Protein AF-A0A1M3GWF7-F1 (afdb_monomer)

Foldseek 3Di:
DDDDDPPPPPPPDVVVVVVVCVVVVVDDDDPDPVVVLVVVLVVLLVVCVVCVPDAAADEDQDPVSLQVSQVSLVVSCVVVVQWAPDWAWAAEPAGTDIGTFNFKFFQCDDDVVQRDDHGWIWTFHDAPRVQRWTFTQTPVRDTGIAHPVGRTDHGCRRHYDPPDPPPPDD

pLDDT: mean 79.22, std 18.35, range [28.78, 96.5]

Sequence (170 aa):
MAKGRLSRPFSRNVRSAVHLLQENKAIQWEPTKEDSLSQILRDWAKESLNNPQGTRLILAQRNIDVDALNQGARDVLRQQGRLGDLEVTCMTQSGKMSFAEGDRIQFTKTDKNQGIINGHFGIIQKIDAPMKKLHILLDNKEVKEVDPPIPIMDSAMGMLQQSIRGKAQR

Structure (mmCIF, N/CA/C/O backbone):
data_AF-A0A1M3GWF7-F1
#
_entry.id   AF-A0A1M3GWF7-F1
#
loop_
_atom_site.group_PDB
_atom_site.id
_atom_site.type_symbol
_atom_site.label_atom_id
_atom_site.label_alt_id
_atom_site.label_comp_id
_atom_site.label_asym_id
_atom_site.label_entity_id
_atom_site.label_seq_id
_atom_site.pdbx_PDB_ins_code
_atom_site.Cartn_x
_atom_site.Cartn_y
_atom_site.Cartn_z
_atom_site.occupancy
_atom_site.B_iso_or_equiv
_atom_site.auth_seq_id
_atom_site.auth_comp_id
_atom_site.auth_asym_id
_atom_site.auth_atom_id
_atom_site.pdbx_PDB_model_num
ATOM 1 N N . MET A 1 1 ? 3.522 -50.443 -15.299 1.00 36.69 1 MET A N 1
ATOM 2 C CA . MET A 1 1 ? 4.185 -49.300 -15.964 1.00 36.69 1 MET A CA 1
ATOM 3 C C . MET A 1 1 ? 4.041 -48.069 -15.078 1.00 36.69 1 MET A C 1
ATOM 5 O O . MET A 1 1 ? 2.924 -47.603 -14.896 1.00 36.69 1 MET A O 1
ATOM 9 N N . ALA A 1 2 ? 5.123 -47.590 -14.463 1.00 33.94 2 ALA A N 1
ATOM 10 C CA . ALA A 1 2 ? 5.098 -46.415 -13.590 1.00 33.94 2 ALA A CA 1
ATOM 11 C C . ALA A 1 2 ? 5.468 -45.162 -14.400 1.00 33.94 2 ALA A C 1
ATOM 13 O O . ALA A 1 2 ? 6.578 -45.062 -14.916 1.00 33.94 2 ALA A O 1
ATOM 14 N N . LYS A 1 3 ? 4.534 -44.212 -14.535 1.00 40.94 3 LYS A N 1
ATOM 15 C CA . LYS A 1 3 ? 4.819 -42.883 -15.091 1.00 40.94 3 LYS A CA 1
ATOM 16 C C . LYS A 1 3 ? 5.589 -42.081 -14.042 1.00 40.94 3 LYS A C 1
ATOM 18 O O . LYS A 1 3 ? 5.013 -41.637 -13.052 1.00 40.94 3 LYS A O 1
ATOM 23 N N . GLY A 1 4 ? 6.893 -41.922 -14.256 1.00 34.34 4 GLY A N 1
ATOM 24 C CA . GLY A 1 4 ? 7.742 -41.051 -13.452 1.00 34.34 4 GLY A CA 1
ATOM 25 C C . GLY A 1 4 ? 7.270 -39.601 -13.547 1.00 34.34 4 GLY A C 1
ATOM 26 O O . GLY A 1 4 ? 7.250 -39.010 -14.626 1.00 34.34 4 GLY A O 1
ATOM 27 N N . ARG A 1 5 ? 6.887 -39.023 -12.406 1.00 45.06 5 ARG A N 1
ATOM 28 C CA . ARG A 1 5 ? 6.765 -37.573 -12.230 1.00 45.06 5 ARG A CA 1
ATOM 29 C C . ARG A 1 5 ? 8.166 -36.991 -12.425 1.00 45.06 5 ARG A C 1
ATOM 31 O O . ARG A 1 5 ? 9.052 -37.261 -11.621 1.00 45.06 5 ARG A O 1
ATOM 38 N N . LEU A 1 6 ? 8.373 -36.212 -13.484 1.00 40.25 6 LEU A N 1
ATOM 39 C CA . LEU A 1 6 ? 9.584 -35.411 -13.668 1.00 40.25 6 LEU A CA 1
ATOM 40 C C . LEU A 1 6 ? 9.611 -34.308 -12.600 1.00 40.25 6 LEU A C 1
ATOM 42 O O . LEU A 1 6 ? 9.231 -33.168 -12.856 1.00 40.25 6 LEU A O 1
ATOM 46 N N . SER A 1 7 ? 10.051 -34.635 -11.386 1.00 49.03 7 SER A N 1
ATOM 47 C CA . SER A 1 7 ? 10.518 -33.630 -10.437 1.00 49.03 7 SER A CA 1
ATOM 48 C C . SER A 1 7 ? 11.877 -33.151 -10.936 1.00 49.03 7 SER A C 1
ATOM 50 O O . SER A 1 7 ? 12.909 -33.743 -10.615 1.00 49.03 7 SER A O 1
ATOM 52 N N . ARG A 1 8 ? 11.893 -32.120 -11.789 1.00 52.53 8 ARG A N 1
ATOM 53 C CA . ARG A 1 8 ? 13.154 -31.448 -12.114 1.00 52.53 8 ARG A CA 1
ATOM 54 C C . ARG A 1 8 ? 13.730 -30.906 -10.798 1.00 52.53 8 ARG A C 1
ATOM 56 O O . ARG A 1 8 ? 13.021 -30.171 -10.108 1.00 52.53 8 ARG A O 1
ATOM 63 N N . PRO A 1 9 ? 14.959 -31.282 -10.411 1.00 49.06 9 PRO A N 1
ATOM 64 C CA . PRO A 1 9 ? 15.568 -30.758 -9.200 1.00 49.06 9 PRO A CA 1
ATOM 65 C C . PRO A 1 9 ? 15.695 -29.240 -9.341 1.00 49.06 9 PRO A C 1
ATOM 67 O O . PRO A 1 9 ? 16.152 -28.744 -10.371 1.00 49.06 9 PRO A O 1
ATOM 70 N N . PHE A 1 10 ? 15.272 -28.506 -8.313 1.00 51.66 10 PHE A N 1
ATOM 71 C CA . PHE A 1 10 ? 15.474 -27.064 -8.205 1.00 51.66 10 PHE A CA 1
ATOM 72 C C . PHE A 1 10 ? 16.983 -26.830 -8.045 1.00 51.66 10 PHE A C 1
ATOM 74 O O . PHE A 1 10 ? 17.519 -26.780 -6.938 1.00 51.66 10 PHE A O 1
ATOM 81 N N . SER A 1 11 ? 17.718 -26.809 -9.159 1.00 54.41 11 SER A N 1
ATOM 82 C CA . SER A 1 11 ? 19.142 -26.498 -9.137 1.00 54.41 11 SER A CA 1
ATOM 83 C C . SER A 1 11 ? 19.287 -25.085 -8.582 1.00 54.41 11 SER A C 1
ATOM 85 O O . SER A 1 11 ? 18.638 -24.173 -9.095 1.00 54.41 11 SER A O 1
ATOM 87 N N . ARG A 1 12 ? 20.138 -24.880 -7.568 1.00 59.66 12 ARG A N 1
ATOM 88 C CA . ARG A 1 12 ? 20.500 -23.555 -7.017 1.00 59.66 12 ARG A CA 1
ATOM 89 C C . ARG A 1 12 ? 21.322 -22.719 -8.015 1.00 59.66 12 ARG A C 1
ATOM 91 O O . ARG A 1 12 ? 22.312 -22.096 -7.652 1.00 59.66 12 ARG A O 1
ATOM 98 N N . ASN A 1 13 ? 20.958 -22.751 -9.292 1.00 84.50 13 ASN A N 1
ATOM 99 C CA . ASN A 1 13 ? 21.647 -22.071 -10.367 1.00 84.50 13 ASN A CA 1
ATOM 100 C C . ASN A 1 13 ? 20.849 -20.822 -10.753 1.00 84.50 13 ASN A C 1
ATOM 102 O O . ASN A 1 13 ? 19.935 -20.875 -11.576 1.00 84.50 13 ASN A O 1
ATOM 106 N N . VAL A 1 14 ? 21.208 -19.695 -10.133 1.00 84.88 14 VAL A N 1
ATOM 107 C CA . VAL A 1 14 ? 20.589 -18.382 -10.380 1.00 84.88 14 VAL A CA 1
ATOM 108 C C . VAL A 1 14 ? 20.627 -18.026 -11.867 1.00 84.88 14 VAL A C 1
ATOM 110 O O . VAL A 1 14 ? 19.647 -17.516 -12.395 1.00 84.88 14 VAL A O 1
ATOM 113 N N . ARG A 1 15 ? 21.713 -18.365 -12.574 1.00 88.19 15 ARG A N 1
ATOM 114 C CA . ARG A 1 15 ? 21.840 -18.098 -14.012 1.00 88.19 15 ARG A CA 1
ATOM 115 C C . ARG A 1 15 ? 20.771 -18.833 -14.818 1.00 88.19 15 ARG A C 1
ATOM 117 O O . ARG A 1 15 ? 20.139 -18.223 -15.671 1.00 88.19 15 ARG A O 1
ATOM 124 N N . SER A 1 16 ? 20.544 -20.115 -14.532 1.00 89.31 16 SER A N 1
ATOM 125 C CA . SER A 1 16 ? 19.492 -20.896 -15.193 1.00 89.31 16 SER A CA 1
ATOM 126 C C . SER A 1 16 ? 18.096 -20.349 -14.888 1.00 89.31 16 SER A C 1
ATOM 128 O O . SER A 1 16 ? 17.254 -20.311 -15.778 1.00 89.31 16 SER A O 1
ATOM 130 N N . ALA A 1 17 ? 17.859 -19.886 -13.657 1.00 88.31 17 ALA A N 1
ATOM 131 C CA . ALA A 1 17 ? 16.586 -19.277 -13.274 1.00 88.31 17 ALA A CA 1
ATOM 132 C C . ALA A 1 17 ? 16.331 -17.953 -14.015 1.00 88.31 17 ALA A C 1
ATOM 134 O O . ALA A 1 17 ? 15.254 -17.768 -14.574 1.00 88.31 17 ALA A O 1
ATOM 135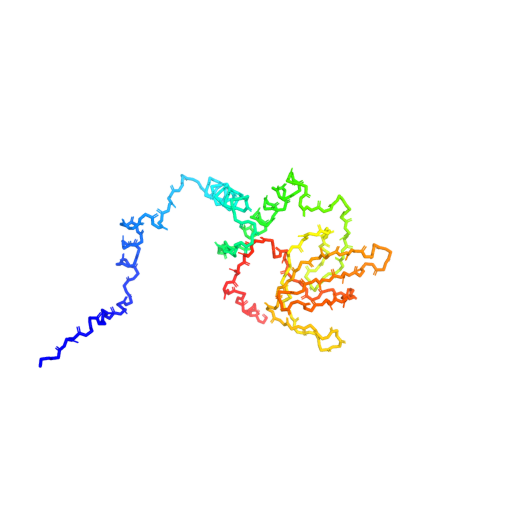 N N . VAL A 1 18 ? 17.330 -17.064 -14.074 1.00 89.62 18 VAL A N 1
ATOM 136 C CA . VAL A 1 18 ? 17.240 -15.796 -14.817 1.00 89.62 18 VAL A CA 1
ATOM 137 C C . VAL A 1 18 ? 16.995 -16.055 -16.301 1.00 89.62 18 VAL A C 1
ATOM 139 O O . VAL A 1 18 ? 16.120 -15.427 -16.889 1.00 89.62 18 VAL A O 1
ATOM 142 N N . HIS A 1 19 ? 17.711 -17.015 -16.894 1.00 90.38 19 HIS A N 1
ATOM 143 C CA . HIS A 1 19 ? 17.516 -17.377 -18.295 1.00 90.38 19 HIS A CA 1
ATOM 144 C C . HIS A 1 19 ? 16.085 -17.855 -18.564 1.00 90.38 19 HIS A C 1
ATOM 146 O O . HIS A 1 19 ? 15.436 -17.344 -19.469 1.00 90.38 19 HIS A O 1
ATOM 152 N N . LEU A 1 20 ? 15.558 -18.748 -17.720 1.00 93.00 20 LEU A N 1
ATOM 153 C CA . LEU A 1 20 ? 14.191 -19.251 -17.847 1.00 93.00 20 LEU A CA 1
ATOM 154 C C . LEU A 1 20 ? 13.154 -18.129 -17.715 1.00 93.00 20 LEU A C 1
ATOM 156 O O . LEU A 1 20 ? 12.196 -18.085 -18.482 1.00 93.00 20 LEU A O 1
ATOM 160 N N . LEU A 1 21 ? 13.335 -17.200 -16.774 1.00 91.69 21 LEU A N 1
ATOM 161 C CA . LEU A 1 21 ? 12.440 -16.048 -16.638 1.00 91.69 21 LEU A CA 1
ATOM 162 C C . LEU A 1 21 ? 12.492 -15.144 -17.878 1.00 91.69 21 LEU A C 1
ATOM 164 O O . LEU A 1 21 ? 11.451 -14.680 -18.340 1.00 91.69 21 LEU A O 1
ATOM 168 N N . GLN A 1 22 ? 13.676 -14.936 -18.453 1.00 92.31 22 GLN A N 1
ATOM 169 C CA . GLN A 1 22 ? 13.842 -14.145 -19.669 1.00 92.31 22 GLN A CA 1
ATOM 170 C C . GLN A 1 22 ? 13.202 -14.820 -20.893 1.00 92.31 22 GLN A C 1
ATOM 172 O O . GLN A 1 22 ? 12.468 -14.161 -21.628 1.00 92.31 22 GLN A O 1
ATOM 177 N N . GLU A 1 23 ? 13.405 -16.128 -21.086 1.00 93.00 23 GLU A N 1
ATOM 178 C CA . GLU A 1 23 ? 12.763 -16.907 -22.159 1.00 93.00 23 GLU A CA 1
ATOM 179 C C . GLU A 1 23 ? 11.232 -16.846 -22.0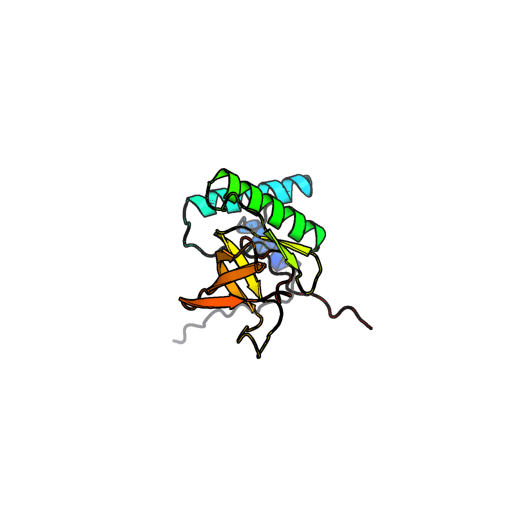75 1.00 93.00 23 GLU A C 1
ATOM 181 O O . GLU A 1 23 ? 10.547 -16.744 -23.092 1.00 93.00 23 GLU A O 1
ATOM 186 N N . ASN A 1 24 ? 10.689 -16.844 -20.854 1.00 93.94 24 ASN A N 1
ATOM 187 C CA . ASN A 1 24 ? 9.252 -16.741 -20.603 1.00 93.94 24 ASN A CA 1
ATOM 188 C C . ASN A 1 24 ? 8.731 -15.291 -20.577 1.00 93.94 24 ASN A C 1
ATOM 190 O O . ASN A 1 24 ? 7.575 -15.075 -20.217 1.00 93.94 24 ASN A O 1
ATOM 194 N N . LYS A 1 25 ? 9.549 -14.294 -20.954 1.00 91.12 25 LYS A N 1
ATOM 195 C CA . LYS A 1 25 ? 9.194 -12.859 -20.947 1.00 91.12 25 LYS A CA 1
ATOM 196 C C . LYS A 1 25 ? 8.725 -12.344 -19.576 1.00 91.12 25 LYS A C 1
ATOM 198 O O . LYS A 1 25 ? 7.984 -11.369 -19.494 1.00 91.12 25 LYS A O 1
ATOM 203 N N . ALA A 1 26 ? 9.174 -12.993 -18.502 1.00 90.56 26 ALA A N 1
ATOM 204 C CA . ALA A 1 26 ? 8.895 -12.612 -17.120 1.00 90.56 26 ALA A CA 1
ATOM 205 C C . ALA A 1 26 ? 9.903 -11.583 -16.571 1.00 90.56 26 ALA A C 1
ATOM 207 O O . ALA A 1 26 ? 9.765 -11.140 -15.435 1.00 90.56 26 ALA A O 1
ATOM 208 N N . ILE A 1 27 ? 10.917 -11.211 -17.361 1.00 91.00 27 ILE A N 1
ATOM 209 C CA . ILE A 1 27 ? 11.836 -10.107 -17.066 1.00 91.00 27 ILE A CA 1
ATOM 210 C C . ILE A 1 27 ? 11.644 -9.038 -18.132 1.00 91.00 27 ILE A C 1
ATOM 212 O O . ILE A 1 27 ? 11.767 -9.317 -19.325 1.00 91.00 27 ILE A O 1
ATOM 216 N N . GLN A 1 28 ? 11.380 -7.820 -17.680 1.00 91.19 28 GLN A N 1
ATOM 217 C CA . GLN A 1 28 ? 11.385 -6.623 -18.506 1.00 91.19 28 GLN A CA 1
ATOM 218 C C . GLN A 1 28 ? 12.560 -5.756 -18.064 1.00 91.19 28 GLN A C 1
ATOM 220 O O . GLN A 1 28 ? 12.788 -5.574 -16.868 1.00 91.19 28 GLN A O 1
ATOM 225 N N . TRP A 1 29 ? 13.337 -5.289 -19.035 1.00 92.44 29 TRP A N 1
ATOM 226 C CA . TRP A 1 29 ? 14.502 -4.446 -18.806 1.00 92.44 29 TRP A CA 1
ATOM 227 C C . TRP A 1 29 ? 14.179 -3.042 -19.288 1.00 92.44 29 TRP A C 1
ATOM 229 O O . TRP A 1 29 ? 13.788 -2.883 -20.442 1.00 92.44 29 TRP A O 1
ATOM 239 N N . GLU A 1 30 ? 14.398 -2.049 -18.434 1.00 96.38 30 GLU A N 1
ATOM 240 C CA . GLU A 1 30 ? 14.293 -0.641 -18.806 1.00 96.38 30 GLU A CA 1
ATOM 241 C C . GLU A 1 30 ? 15.677 0.030 -18.783 1.00 96.38 30 GLU A C 1
ATOM 243 O O . GLU A 1 30 ? 16.554 -0.411 -18.028 1.00 96.38 30 GLU A O 1
ATOM 248 N N . PRO A 1 31 ? 15.906 1.086 -19.589 1.00 95.12 31 PRO A N 1
ATOM 249 C CA . PRO A 1 31 ? 17.209 1.750 -19.680 1.00 95.12 31 PRO A CA 1
ATOM 250 C C . PRO A 1 31 ? 17.651 2.389 -18.363 1.00 95.12 31 PRO A C 1
ATOM 252 O O . PRO A 1 31 ? 18.845 2.431 -18.057 1.00 95.12 31 PRO A O 1
ATOM 255 N N . THR A 1 32 ? 16.687 2.890 -17.587 1.00 96.50 32 THR A N 1
ATOM 256 C CA . THR A 1 32 ? 16.930 3.526 -16.296 1.00 96.50 32 THR A CA 1
ATOM 257 C C . THR A 1 32 ? 16.061 2.927 -15.198 1.00 96.50 32 THR A C 1
ATOM 259 O O . THR A 1 32 ? 15.056 2.239 -15.419 1.00 96.50 32 THR A O 1
ATOM 262 N N . LYS A 1 33 ? 16.461 3.207 -13.959 1.00 92.69 33 LYS A N 1
ATOM 263 C CA . LYS A 1 33 ? 15.680 2.853 -12.779 1.00 92.69 33 LYS A CA 1
ATOM 264 C C . LYS A 1 33 ? 14.346 3.608 -12.780 1.00 92.69 33 LYS A C 1
ATOM 266 O O . LYS A 1 33 ? 13.317 3.036 -12.440 1.00 92.69 33 LYS A O 1
ATOM 271 N N . GLU A 1 34 ? 14.365 4.878 -13.155 1.00 94.56 34 GLU A N 1
ATOM 272 C CA . GLU A 1 34 ? 13.194 5.749 -13.223 1.00 94.56 34 GLU A CA 1
ATOM 273 C C . GLU A 1 34 ? 12.175 5.220 -14.243 1.00 94.56 34 GLU A C 1
ATOM 275 O O . GLU A 1 34 ? 10.978 5.158 -13.942 1.00 94.56 34 GLU A O 1
ATOM 280 N N . ASP A 1 35 ? 12.654 4.745 -15.396 1.00 95.50 35 ASP A N 1
ATOM 281 C CA . ASP A 1 35 ? 11.831 4.064 -16.401 1.00 95.50 35 ASP A CA 1
ATOM 282 C C . ASP A 1 35 ? 11.239 2.764 -15.838 1.00 95.50 35 ASP A C 1
ATOM 284 O O . ASP A 1 35 ? 10.036 2.539 -15.963 1.00 95.50 35 ASP A O 1
ATOM 288 N N . SER A 1 36 ? 12.040 1.965 -15.116 1.00 94.94 36 SER A N 1
ATOM 289 C CA . SER A 1 36 ? 11.574 0.732 -14.453 1.00 94.94 36 SER A CA 1
ATOM 290 C C . SER A 1 36 ? 10.432 1.001 -13.470 1.00 94.94 36 SER A C 1
ATOM 292 O O . SER A 1 36 ? 9.395 0.341 -13.519 1.00 94.94 36 SER A O 1
ATOM 294 N N . LEU A 1 37 ? 10.596 1.983 -12.575 1.00 93.00 37 LEU A N 1
ATOM 295 C CA . LEU A 1 37 ? 9.566 2.342 -11.592 1.00 93.00 37 LEU A CA 1
ATOM 296 C C . LEU A 1 37 ? 8.298 2.865 -12.277 1.00 93.00 37 LEU A C 1
ATOM 298 O O . LEU A 1 37 ? 7.187 2.496 -11.895 1.00 93.00 37 LEU A O 1
ATOM 302 N N . SER A 1 38 ? 8.467 3.687 -13.315 1.00 94.38 38 SER A N 1
ATOM 303 C CA . SER A 1 38 ? 7.357 4.225 -14.101 1.00 94.38 38 SER A CA 1
ATOM 304 C C . SER A 1 38 ? 6.580 3.120 -14.813 1.00 94.38 38 SER A C 1
ATOM 306 O O . SER A 1 38 ? 5.350 3.137 -14.805 1.00 94.38 38 SER A O 1
ATOM 308 N N . GLN A 1 39 ? 7.276 2.151 -15.410 1.00 95.19 39 GLN A N 1
ATOM 309 C CA . GLN A 1 39 ? 6.654 1.030 -16.110 1.00 95.19 39 GLN A CA 1
ATOM 310 C C . GLN A 1 39 ? 5.895 0.115 -15.138 1.00 95.19 39 GLN A C 1
ATOM 312 O O . GLN A 1 39 ? 4.727 -0.189 -15.381 1.00 95.19 39 GLN A O 1
ATOM 317 N N . ILE A 1 40 ? 6.490 -0.208 -13.981 1.00 93.69 40 ILE A N 1
ATOM 318 C CA . ILE A 1 40 ? 5.828 -0.967 -12.904 1.00 93.69 40 ILE A CA 1
ATOM 319 C C . ILE A 1 40 ? 4.517 -0.293 -12.475 1.00 93.69 40 ILE A C 1
ATOM 321 O O . ILE A 1 40 ? 3.486 -0.959 -12.362 1.00 93.69 40 ILE A O 1
ATOM 325 N N . LEU A 1 41 ? 4.531 1.027 -12.257 1.00 92.69 41 LEU A N 1
ATOM 326 C CA . LEU A 1 41 ? 3.330 1.773 -11.872 1.00 92.69 41 LEU A CA 1
ATOM 327 C C . LEU A 1 41 ? 2.260 1.765 -12.964 1.00 92.69 41 LEU A C 1
ATOM 329 O O . LEU A 1 41 ? 1.081 1.610 -12.647 1.00 92.69 41 LEU A O 1
ATOM 333 N N . ARG A 1 42 ? 2.646 1.905 -14.238 1.00 93.31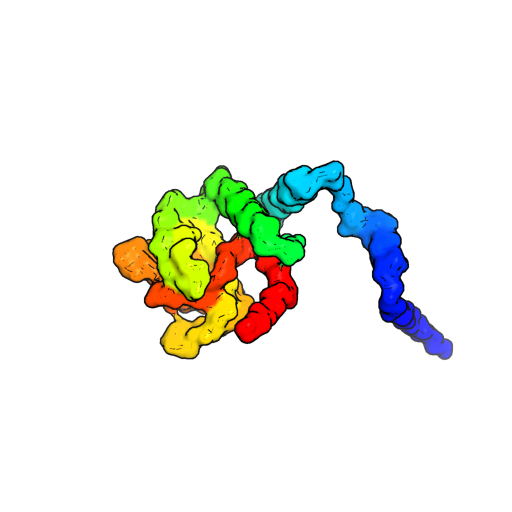 42 ARG A N 1
ATOM 334 C CA . ARG A 1 42 ? 1.703 1.843 -15.367 1.00 93.31 42 ARG A CA 1
ATOM 335 C C . ARG A 1 42 ? 1.029 0.482 -15.458 1.00 93.31 42 ARG A C 1
ATOM 337 O O . ARG A 1 42 ? -0.193 0.430 -15.602 1.00 93.31 42 ARG A O 1
ATOM 344 N N . ASP A 1 43 ? 1.797 -0.598 -15.355 1.00 91.94 43 ASP A N 1
ATOM 345 C CA . ASP A 1 43 ? 1.260 -1.957 -15.433 1.00 91.94 43 ASP A CA 1
ATOM 346 C C . ASP A 1 43 ? 0.335 -2.247 -14.253 1.00 91.94 43 ASP A C 1
ATOM 348 O O . ASP A 1 43 ? -0.803 -2.689 -14.446 1.00 91.94 43 ASP A O 1
ATOM 352 N N . TRP A 1 44 ? 0.760 -1.880 -13.041 1.00 91.69 44 TRP A N 1
ATOM 353 C CA . TRP A 1 44 ? -0.077 -1.975 -11.851 1.00 91.69 44 TRP A CA 1
ATOM 354 C C . TRP A 1 44 ? -1.377 -1.174 -11.994 1.00 91.69 44 TRP A C 1
ATOM 356 O O . TRP A 1 44 ? -2.452 -1.702 -11.706 1.00 91.69 44 TRP A O 1
ATOM 366 N N . ALA A 1 45 ? -1.304 0.072 -12.471 1.00 89.50 45 ALA A N 1
ATOM 367 C CA . ALA A 1 45 ? -2.457 0.954 -12.641 1.00 89.50 45 ALA A CA 1
ATOM 368 C C . ALA A 1 45 ? -3.444 0.414 -13.682 1.00 89.50 45 ALA A C 1
ATOM 370 O O . ALA A 1 45 ? -4.648 0.346 -13.422 1.00 89.50 45 ALA A O 1
ATOM 371 N N . LYS A 1 46 ? -2.930 -0.008 -14.843 1.00 91.00 46 LYS A N 1
ATOM 372 C CA . LYS A 1 46 ? -3.716 -0.596 -15.933 1.00 91.00 46 LYS A CA 1
ATOM 373 C C . LYS A 1 46 ? -4.467 -1.817 -15.448 1.00 91.00 46 LYS A C 1
ATOM 375 O O . LYS A 1 46 ? -5.672 -1.949 -15.654 1.00 91.00 46 LYS A O 1
ATOM 380 N N . GLU A 1 47 ? -3.756 -2.731 -14.810 1.00 86.88 47 GLU A N 1
ATOM 381 C CA . GLU A 1 47 ? -4.412 -3.907 -14.300 1.00 86.88 47 GLU A CA 1
ATOM 382 C C . GLU A 1 47 ? -5.395 -3.526 -13.173 1.00 86.88 47 GLU A C 1
ATOM 384 O O . GLU A 1 47 ? -6.461 -4.135 -13.113 1.00 86.88 47 GLU A O 1
ATOM 389 N N . SER A 1 48 ? -5.087 -2.551 -12.300 1.00 83.19 48 SER A N 1
ATOM 390 C CA . SER A 1 48 ? -5.925 -2.148 -11.147 1.00 83.19 48 SER A CA 1
ATOM 391 C C . SER A 1 48 ? -7.306 -1.674 -11.592 1.00 83.19 48 SER A C 1
ATOM 393 O O . SER A 1 48 ? -8.297 -1.917 -10.905 1.00 83.19 48 SER A O 1
ATOM 395 N N . LEU A 1 49 ? -7.375 -1.086 -12.787 1.00 83.75 49 LEU A N 1
ATOM 396 C CA . LEU A 1 49 ? -8.618 -0.765 -13.483 1.00 83.75 49 LEU A CA 1
ATOM 397 C C . LEU A 1 49 ? -9.320 -2.014 -14.036 1.00 83.75 49 LEU A C 1
ATOM 399 O O . LEU A 1 49 ? -10.523 -2.173 -13.855 1.00 83.75 49 LEU A O 1
ATOM 403 N N . ASN A 1 50 ? -8.579 -2.915 -14.685 1.00 86.94 50 ASN A N 1
ATOM 404 C CA . ASN A 1 50 ? -9.145 -4.100 -15.345 1.00 86.94 50 ASN A CA 1
ATOM 405 C C . ASN A 1 50 ? -9.662 -5.166 -14.369 1.00 86.94 50 ASN A C 1
ATOM 407 O O . ASN A 1 50 ? -10.589 -5.904 -14.690 1.00 86.94 50 ASN A O 1
ATOM 411 N N . ASN A 1 51 ? -9.050 -5.282 -13.192 1.00 82.94 51 ASN A N 1
ATOM 412 C CA . ASN A 1 51 ? -9.468 -6.220 -12.157 1.00 82.94 51 ASN A CA 1
ATOM 413 C C . ASN A 1 51 ? -9.355 -5.575 -10.766 1.00 82.94 51 ASN A C 1
ATOM 415 O O . ASN A 1 51 ? -8.393 -5.856 -10.037 1.00 82.94 51 ASN A O 1
ATOM 419 N N . PRO A 1 52 ? -10.322 -4.722 -10.379 1.00 77.12 52 PRO A N 1
ATOM 420 C CA . PRO A 1 52 ? -10.275 -3.983 -9.117 1.00 77.12 52 PRO A CA 1
ATOM 421 C C . PRO A 1 52 ? -10.242 -4.871 -7.867 1.00 77.12 52 PRO A C 1
ATOM 423 O O . PRO A 1 52 ? -9.732 -4.444 -6.835 1.00 77.12 52 PRO A O 1
ATOM 426 N N . GLN A 1 53 ? -10.766 -6.099 -7.963 1.00 74.44 53 GLN A N 1
ATOM 427 C CA . GLN A 1 53 ? -10.794 -7.086 -6.874 1.00 74.44 53 GLN A CA 1
ATOM 428 C C . GLN A 1 53 ? -9.586 -8.040 -6.898 1.00 74.44 53 GLN A C 1
ATOM 430 O O . GLN A 1 53 ? -9.417 -8.866 -6.002 1.00 74.44 53 GLN A O 1
ATOM 435 N N . GLY A 1 54 ? -8.743 -7.950 -7.930 1.00 76.06 54 GLY A N 1
ATOM 436 C CA . GLY A 1 54 ? -7.552 -8.775 -8.077 1.00 76.06 54 GLY A CA 1
ATOM 437 C C . GLY A 1 54 ? -6.441 -8.346 -7.127 1.00 76.06 54 GLY A C 1
ATOM 438 O O . GLY A 1 54 ? -6.138 -7.159 -6.996 1.00 76.06 54 GLY A O 1
ATOM 439 N N . THR A 1 55 ? -5.788 -9.318 -6.499 1.00 74.06 55 THR A N 1
ATOM 440 C CA . THR A 1 55 ? -4.613 -9.083 -5.657 1.00 74.06 55 THR A CA 1
ATOM 441 C C . THR A 1 55 ? -3.371 -8.895 -6.539 1.00 74.06 55 THR A C 1
ATOM 443 O O . THR A 1 55 ? -3.127 -9.723 -7.411 1.00 74.06 55 THR A O 1
ATOM 446 N N . ARG A 1 56 ? -2.562 -7.843 -6.322 1.00 80.12 56 ARG A N 1
ATOM 447 C CA . ARG A 1 56 ? -1.267 -7.642 -7.024 1.00 80.12 56 ARG A CA 1
ATOM 448 C C . ARG A 1 56 ? -0.141 -7.231 -6.100 1.00 80.12 56 ARG A C 1
ATOM 450 O O . ARG A 1 56 ? -0.399 -6.338 -5.304 1.00 80.12 56 ARG A O 1
ATOM 457 N N . LEU A 1 57 ? 1.043 -7.830 -6.276 1.00 80.94 57 LEU A N 1
ATOM 458 C CA . LEU A 1 57 ? 2.289 -7.587 -5.534 1.00 80.94 57 LEU A CA 1
ATOM 459 C C . LEU A 1 57 ? 3.288 -6.813 -6.380 1.00 80.94 57 LEU A C 1
ATOM 461 O O . LEU A 1 57 ? 3.684 -7.299 -7.435 1.00 80.94 57 LEU A O 1
ATOM 465 N N . ILE A 1 58 ? 3.750 -5.671 -5.887 1.00 84.81 58 ILE A N 1
ATOM 466 C CA . ILE A 1 58 ? 4.986 -5.044 -6.340 1.00 84.81 58 ILE A CA 1
ATOM 467 C C . ILE A 1 58 ? 6.075 -5.376 -5.309 1.00 84.81 58 ILE A C 1
ATOM 469 O O . ILE A 1 58 ? 5.847 -5.383 -4.107 1.00 84.81 58 ILE A O 1
ATOM 473 N N . LEU A 1 59 ? 7.286 -5.701 -5.745 1.00 83.44 59 LEU A N 1
ATOM 474 C CA . LEU A 1 59 ? 8.415 -5.937 -4.844 1.00 83.44 59 LEU A CA 1
ATOM 475 C C . LEU A 1 59 ? 9.535 -4.980 -5.214 1.00 83.44 59 LEU A C 1
ATOM 477 O O . LEU A 1 59 ? 9.883 -4.859 -6.385 1.00 83.44 59 LEU A O 1
ATOM 481 N N . ALA A 1 60 ? 10.119 -4.329 -4.213 1.00 85.12 60 ALA A N 1
ATOM 482 C CA . ALA A 1 60 ? 11.263 -3.450 -4.400 1.00 85.12 60 ALA A CA 1
ATOM 483 C C . ALA A 1 60 ? 12.328 -3.731 -3.340 1.00 85.12 60 ALA A C 1
ATOM 485 O O . ALA A 1 60 ? 12.025 -4.082 -2.198 1.00 85.12 60 ALA A O 1
ATOM 486 N N . GLN A 1 61 ? 13.595 -3.592 -3.734 1.00 83.50 61 GLN A N 1
ATOM 487 C CA . GLN A 1 61 ? 14.721 -3.924 -2.864 1.00 83.50 61 GLN A CA 1
ATOM 488 C C . GLN A 1 61 ? 15.019 -2.826 -1.833 1.00 83.50 61 GLN A C 1
ATOM 490 O O . GLN A 1 61 ? 15.412 -3.141 -0.713 1.00 83.50 61 GLN A O 1
ATOM 495 N N . ARG A 1 62 ? 14.880 -1.546 -2.201 1.00 83.44 62 ARG A N 1
ATOM 496 C CA . ARG A 1 62 ? 15.253 -0.409 -1.342 1.00 83.44 62 ARG A CA 1
ATOM 497 C C . ARG A 1 62 ? 14.024 0.318 -0.816 1.00 83.44 62 ARG A C 1
ATOM 499 O O . ARG A 1 62 ? 13.057 0.481 -1.549 1.00 83.44 62 ARG A O 1
ATOM 506 N N . ASN A 1 63 ? 14.115 0.847 0.406 1.00 78.75 63 ASN A N 1
ATOM 507 C CA . ASN A 1 63 ? 13.058 1.662 1.025 1.00 78.75 63 ASN A CA 1
ATOM 508 C C . ASN A 1 63 ? 12.660 2.842 0.135 1.00 78.75 63 ASN A C 1
ATOM 510 O O . ASN A 1 63 ? 11.497 2.975 -0.194 1.00 78.75 63 ASN A O 1
ATOM 514 N N . ILE A 1 64 ? 13.638 3.594 -0.376 1.00 84.50 64 ILE A N 1
ATOM 515 C CA . ILE A 1 64 ? 13.372 4.737 -1.261 1.00 84.50 64 ILE A CA 1
ATOM 516 C C . ILE A 1 64 ? 12.580 4.359 -2.525 1.00 84.50 64 ILE A C 1
ATOM 518 O O . ILE A 1 64 ? 11.831 5.172 -3.054 1.00 84.50 64 ILE A O 1
ATOM 522 N N . ASP A 1 65 ? 12.731 3.122 -3.008 1.00 88.25 65 ASP A N 1
ATOM 523 C CA . ASP A 1 65 ? 11.992 2.631 -4.172 1.00 88.25 65 ASP A CA 1
ATOM 524 C C . ASP A 1 65 ? 10.569 2.225 -3.775 1.00 88.25 65 ASP A C 1
ATOM 526 O O . ASP A 1 65 ? 9.629 2.497 -4.514 1.00 88.25 65 ASP A O 1
ATOM 530 N N . VAL A 1 66 ? 10.405 1.629 -2.589 1.00 84.25 66 VAL A N 1
ATOM 531 C CA . VAL A 1 66 ? 9.091 1.354 -1.990 1.00 84.25 66 VAL A CA 1
ATOM 532 C C . VAL A 1 66 ? 8.310 2.653 -1.797 1.00 84.25 66 VAL A C 1
ATOM 534 O O . VAL A 1 66 ? 7.158 2.723 -2.213 1.00 84.25 66 VAL A O 1
ATOM 537 N N . ASP A 1 67 ? 8.938 3.688 -1.244 1.00 83.56 67 ASP A N 1
ATOM 538 C CA . ASP A 1 67 ? 8.302 4.981 -0.975 1.00 83.56 67 ASP A CA 1
ATOM 539 C C . ASP A 1 67 ? 7.856 5.655 -2.278 1.00 83.56 67 ASP A C 1
ATOM 541 O O . ASP A 1 67 ? 6.713 6.099 -2.395 1.00 83.56 67 ASP A O 1
ATOM 545 N N . ALA A 1 68 ? 8.726 5.659 -3.295 1.00 88.81 68 ALA A N 1
ATOM 546 C CA . ALA A 1 68 ? 8.412 6.209 -4.612 1.00 88.81 68 ALA A CA 1
ATOM 547 C C . ALA A 1 68 ? 7.244 5.473 -5.291 1.00 88.81 68 ALA A C 1
ATOM 549 O O . ALA A 1 68 ? 6.346 6.109 -5.847 1.00 88.81 68 ALA A O 1
ATOM 550 N N . LEU A 1 69 ? 7.225 4.138 -5.227 1.00 90.75 69 LEU A N 1
ATOM 551 C CA . LEU A 1 69 ? 6.142 3.331 -5.794 1.00 90.75 69 LEU A CA 1
ATOM 552 C C . LEU A 1 69 ? 4.831 3.512 -5.020 1.00 90.75 69 LEU A C 1
ATOM 554 O O . LEU A 1 69 ? 3.776 3.652 -5.632 1.00 90.75 69 LEU A O 1
ATOM 558 N N . ASN A 1 70 ? 4.883 3.566 -3.690 1.00 87.1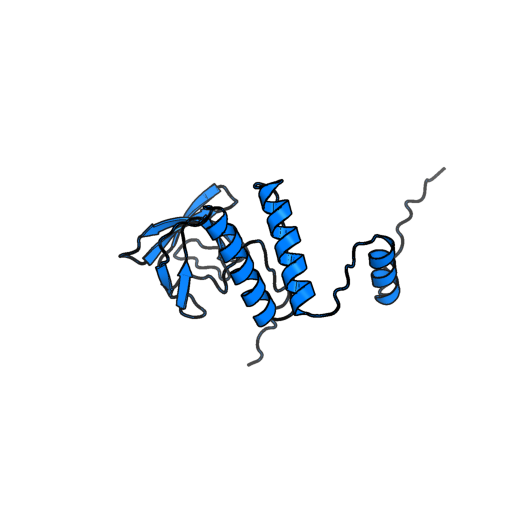9 70 ASN A N 1
ATOM 559 C CA . ASN A 1 70 ? 3.710 3.811 -2.854 1.00 87.19 70 ASN A CA 1
ATOM 560 C C . ASN A 1 70 ? 3.085 5.180 -3.144 1.00 87.19 70 ASN A C 1
ATOM 562 O O . ASN A 1 70 ? 1.866 5.277 -3.304 1.00 87.19 70 ASN A O 1
ATOM 566 N N . GLN A 1 71 ? 3.912 6.223 -3.255 1.00 87.62 71 GLN A N 1
ATOM 567 C CA . GLN A 1 71 ? 3.444 7.565 -3.590 1.00 87.62 71 GLN A CA 1
ATOM 568 C C . GLN A 1 71 ? 2.823 7.600 -4.991 1.00 87.62 71 GLN A C 1
ATOM 570 O O . GLN A 1 71 ? 1.696 8.067 -5.147 1.00 87.62 71 GLN A O 1
ATOM 575 N N . GLY A 1 72 ? 3.496 7.025 -5.994 1.00 90.94 72 GLY A N 1
ATOM 576 C CA . GLY A 1 72 ? 2.962 6.957 -7.355 1.00 90.94 72 GLY A CA 1
ATOM 577 C C . GLY A 1 72 ? 1.644 6.179 -7.444 1.00 90.94 72 GLY A C 1
ATOM 578 O O . GLY A 1 72 ? 0.715 6.606 -8.130 1.00 90.94 72 GLY A O 1
ATOM 579 N N . ALA A 1 73 ? 1.510 5.076 -6.703 1.00 89.19 73 ALA A N 1
ATOM 580 C CA . ALA A 1 73 ? 0.262 4.321 -6.617 1.00 89.19 73 ALA A CA 1
ATOM 581 C C . ALA A 1 73 ? -0.864 5.141 -5.960 1.00 89.19 73 ALA A C 1
ATOM 583 O O . ALA A 1 73 ? -1.995 5.133 -6.453 1.00 89.19 73 ALA A O 1
ATOM 584 N N . ARG A 1 74 ? -0.563 5.885 -4.884 1.00 88.06 74 ARG A N 1
ATOM 585 C CA . ARG A 1 74 ? -1.514 6.791 -4.214 1.00 88.06 74 ARG A CA 1
ATOM 586 C C . ARG A 1 74 ? -2.001 7.885 -5.165 1.00 88.06 74 ARG A C 1
ATOM 588 O O . ARG A 1 74 ? -3.201 8.148 -5.223 1.00 88.06 74 ARG A O 1
ATOM 595 N N . ASP A 1 75 ? -1.100 8.470 -5.947 1.00 90.25 75 ASP A N 1
ATOM 596 C CA . ASP A 1 75 ? -1.440 9.516 -6.914 1.00 90.25 75 ASP A CA 1
ATOM 597 C C . ASP A 1 75 ? -2.354 8.989 -8.025 1.00 90.25 75 ASP A C 1
ATOM 599 O O . ASP A 1 75 ? -3.352 9.630 -8.358 1.00 90.25 75 ASP A O 1
ATOM 603 N N . VAL A 1 76 ? -2.089 7.780 -8.533 1.00 88.81 76 VAL A N 1
ATOM 604 C CA . VAL A 1 76 ? -2.977 7.097 -9.488 1.00 88.81 76 VAL A CA 1
ATOM 605 C C . VAL A 1 76 ? -4.365 6.863 -8.887 1.00 88.81 76 VAL A C 1
ATOM 607 O O . VAL A 1 76 ? -5.370 7.162 -9.531 1.00 88.81 76 VAL A O 1
ATOM 610 N N . LEU A 1 77 ? -4.453 6.345 -7.658 1.00 87.25 77 LEU A N 1
ATOM 611 C CA . LEU A 1 77 ? -5.746 6.078 -7.015 1.00 87.25 77 LEU A CA 1
ATOM 612 C C . LEU A 1 77 ? -6.531 7.363 -6.742 1.00 87.25 77 LEU A C 1
ATOM 614 O O . LEU A 1 77 ? -7.749 7.380 -6.923 1.00 87.25 77 LEU A O 1
ATOM 618 N N . ARG A 1 78 ? -5.845 8.447 -6.368 1.00 89.88 78 ARG A N 1
ATOM 619 C CA . ARG A 1 78 ? -6.454 9.770 -6.209 1.00 89.88 78 ARG A CA 1
ATOM 620 C C . ARG A 1 78 ? -7.012 10.294 -7.529 1.00 89.88 78 ARG A C 1
ATOM 622 O O . ARG A 1 78 ? -8.161 10.713 -7.571 1.00 89.88 78 ARG A O 1
ATOM 629 N N . GLN A 1 79 ? -6.245 10.211 -8.618 1.00 90.38 79 GLN A N 1
ATOM 630 C CA . GLN A 1 79 ? -6.719 10.606 -9.953 1.00 90.38 79 GLN A CA 1
ATOM 631 C C . GLN A 1 79 ? -7.929 9.779 -10.417 1.00 90.38 79 GLN A C 1
ATOM 633 O O . GLN A 1 79 ? -8.765 10.273 -11.167 1.00 90.38 79 GLN A O 1
ATOM 638 N N . GLN A 1 80 ? -8.046 8.534 -9.949 1.00 87.62 80 GLN A N 1
ATOM 639 C CA . GLN A 1 80 ? -9.191 7.655 -10.206 1.00 87.62 80 GLN A CA 1
ATOM 640 C C . GLN A 1 80 ? -10.384 7.890 -9.258 1.00 87.62 80 GLN A C 1
ATOM 642 O O . GLN A 1 80 ? -11.376 7.170 -9.365 1.00 87.62 80 GLN A O 1
ATOM 647 N N . GLY A 1 81 ? -10.299 8.830 -8.308 1.00 89.94 81 GLY A N 1
ATOM 648 C CA . GLY A 1 81 ? -11.343 9.069 -7.301 1.00 89.94 81 GLY A CA 1
ATOM 649 C C . GLY A 1 81 ? -11.527 7.911 -6.313 1.00 89.94 81 GLY A C 1
ATOM 650 O O . GLY A 1 81 ? -12.596 7.751 -5.732 1.00 89.94 81 GLY A O 1
ATOM 651 N N . ARG A 1 82 ? -10.506 7.058 -6.154 1.00 87.69 82 ARG A N 1
ATOM 652 C CA . ARG A 1 82 ? -10.531 5.886 -5.260 1.00 87.69 82 ARG A CA 1
ATOM 653 C C . ARG A 1 82 ? -10.000 6.179 -3.862 1.00 87.69 82 ARG A C 1
ATOM 655 O O . ARG A 1 82 ? -10.115 5.313 -3.000 1.00 87.69 82 ARG A O 1
ATOM 662 N N . LEU A 1 83 ? -9.412 7.357 -3.664 1.00 90.44 83 LEU A N 1
ATOM 663 C CA . LEU A 1 83 ? -9.038 7.879 -2.355 1.00 90.44 83 LEU A CA 1
ATOM 664 C C . LEU A 1 83 ? -9.902 9.088 -2.024 1.00 90.44 83 LEU A C 1
ATOM 666 O O . LEU A 1 83 ? -10.226 9.868 -2.918 1.00 90.44 83 LEU A O 1
ATOM 670 N N . GLY A 1 84 ? -10.240 9.240 -0.747 1.00 89.12 84 GLY A N 1
ATOM 671 C CA . GLY A 1 84 ? -10.918 10.431 -0.250 1.00 89.12 84 GLY A CA 1
ATOM 672 C C . GLY A 1 84 ? -10.046 11.685 -0.371 1.00 89.12 84 GLY A C 1
ATOM 673 O O . GLY A 1 84 ? -8.816 11.615 -0.325 1.00 89.12 84 GLY A O 1
ATOM 674 N N . ASP A 1 85 ? -10.695 12.845 -0.490 1.00 88.12 85 ASP A N 1
ATOM 675 C CA . ASP A 1 85 ? -10.016 14.142 -0.623 1.00 88.12 85 ASP A CA 1
ATOM 676 C C . ASP A 1 85 ? -9.321 14.586 0.672 1.00 88.12 85 ASP A C 1
ATOM 678 O O . ASP A 1 85 ? -8.320 15.304 0.644 1.00 88.12 85 ASP A O 1
ATOM 682 N N . LEU A 1 86 ? -9.854 14.164 1.822 1.00 89.00 86 LEU A N 1
ATOM 683 C CA . LEU A 1 86 ? -9.304 14.507 3.124 1.00 89.00 86 LEU A CA 1
ATOM 684 C C . LEU A 1 86 ? -8.096 13.624 3.448 1.00 89.00 86 LEU A C 1
ATOM 686 O O . LEU A 1 86 ? -8.228 12.414 3.628 1.00 89.00 86 LEU A O 1
ATOM 690 N N . GLU A 1 87 ? -6.936 14.257 3.622 1.00 88.94 87 GLU A N 1
ATOM 691 C CA . GLU A 1 87 ? -5.771 13.621 4.228 1.00 88.94 87 GLU A CA 1
ATOM 692 C C . GLU A 1 87 ? -5.653 13.971 5.711 1.00 88.94 87 GLU A C 1
ATOM 694 O O . GLU A 1 87 ? -5.691 15.138 6.106 1.00 88.94 87 GLU A O 1
ATOM 699 N N . VAL A 1 88 ? -5.443 12.951 6.540 1.00 88.19 88 VAL A N 1
ATOM 700 C CA . VAL A 1 88 ? -5.209 13.108 7.976 1.00 88.19 88 VAL A CA 1
ATOM 701 C C . VAL A 1 88 ? -3.832 12.575 8.327 1.00 88.19 88 VAL A C 1
ATOM 703 O O . VAL A 1 88 ? -3.529 11.398 8.140 1.00 88.19 88 VAL A O 1
ATOM 706 N N . THR A 1 89 ? -2.989 13.448 8.875 1.00 88.75 89 THR A N 1
ATOM 707 C CA . THR A 1 89 ? -1.676 13.057 9.389 1.00 88.75 89 THR A CA 1
ATOM 708 C C . THR A 1 89 ? -1.799 12.441 10.782 1.00 88.75 89 THR A C 1
ATOM 710 O O . THR A 1 89 ? -2.042 13.135 11.784 1.00 88.75 89 THR A O 1
ATOM 713 N N . CYS A 1 90 ? -1.554 11.137 10.846 1.00 82.88 90 CYS A N 1
ATOM 714 C CA . CYS A 1 90 ? -1.545 10.332 12.059 1.00 82.88 90 CYS A CA 1
ATOM 715 C C . CYS A 1 90 ? -0.112 10.059 12.528 1.00 82.88 90 CYS A C 1
ATOM 717 O O . CYS A 1 90 ? 0.839 10.036 11.742 1.00 82.88 90 CYS A O 1
ATOM 719 N N . MET A 1 91 ? 0.048 9.842 13.834 1.00 83.00 91 MET A N 1
ATOM 720 C CA . MET A 1 91 ? 1.297 9.310 14.369 1.00 83.00 91 MET A CA 1
ATOM 721 C C . MET A 1 91 ? 1.306 7.796 14.174 1.00 83.00 91 MET A C 1
ATOM 723 O O . MET A 1 91 ? 0.367 7.112 14.580 1.00 83.00 91 MET A O 1
ATOM 727 N N . THR A 1 92 ? 2.371 7.282 13.577 1.00 78.12 92 THR A N 1
ATOM 728 C CA . THR A 1 92 ? 2.647 5.850 13.453 1.00 78.12 92 THR A CA 1
ATOM 729 C C . THR A 1 92 ? 3.895 5.502 14.256 1.00 78.12 92 THR A C 1
ATOM 731 O O . THR A 1 92 ? 4.601 6.387 14.746 1.00 78.12 92 THR A O 1
ATOM 734 N N . GLN A 1 93 ? 4.211 4.214 14.376 1.00 69.81 93 GLN A N 1
ATOM 735 C CA . GLN A 1 93 ? 5.449 3.780 15.041 1.00 69.81 93 GLN A CA 1
ATOM 736 C C . GLN A 1 93 ? 6.725 4.243 14.326 1.00 69.81 93 GLN A C 1
ATOM 738 O O . GLN A 1 93 ? 7.799 4.214 14.923 1.00 69.81 93 GLN A O 1
ATOM 743 N N . SER A 1 94 ? 6.602 4.709 13.086 1.00 67.50 94 SER A N 1
ATOM 744 C CA . SER A 1 94 ? 7.732 5.105 12.242 1.00 67.50 94 SER A CA 1
ATOM 745 C C . SER A 1 94 ? 7.729 6.587 11.907 1.00 67.50 94 SER A C 1
ATOM 747 O O . SER A 1 94 ? 8.470 7.032 11.037 1.00 67.50 94 SER A O 1
ATOM 749 N N . GLY A 1 95 ? 6.911 7.356 12.625 1.00 75.88 95 GLY A N 1
ATOM 750 C CA . GLY A 1 95 ? 6.774 8.793 12.458 1.00 75.88 95 GLY A CA 1
ATOM 751 C C . GLY A 1 95 ? 5.397 9.193 11.945 1.00 75.88 95 GLY A C 1
ATOM 752 O O . GLY A 1 95 ? 4.419 8.448 12.037 1.00 75.88 95 GLY A O 1
ATOM 753 N N . LYS A 1 96 ? 5.306 10.419 11.439 1.00 81.94 96 LYS A N 1
ATOM 754 C CA . LYS A 1 96 ? 4.057 10.978 10.921 1.00 81.94 96 LYS A CA 1
ATOM 755 C C . LYS A 1 96 ? 3.775 10.414 9.531 1.00 81.94 96 LYS A C 1
ATOM 757 O O . LYS A 1 96 ? 4.650 10.461 8.676 1.00 81.94 96 LYS A O 1
ATOM 762 N N . MET A 1 97 ? 2.553 9.945 9.310 1.00 81.38 97 MET A N 1
ATOM 763 C CA . MET A 1 97 ? 2.083 9.483 8.004 1.00 81.38 97 MET A CA 1
ATOM 764 C C . MET A 1 97 ? 0.689 10.038 7.729 1.00 81.38 97 MET A C 1
ATOM 766 O O . MET A 1 97 ? -0.134 10.121 8.642 1.00 81.38 97 MET A O 1
ATOM 770 N N . SER A 1 98 ? 0.443 10.438 6.483 1.00 87.31 98 SER A N 1
ATOM 771 C CA . SER A 1 98 ? -0.866 10.904 6.027 1.00 87.31 98 SER A CA 1
ATOM 772 C C . SER A 1 98 ? -1.671 9.752 5.447 1.00 87.31 98 SER A C 1
ATOM 774 O O . SER A 1 98 ? -1.152 8.968 4.655 1.00 87.31 98 SER A O 1
ATOM 776 N N . PHE A 1 99 ? -2.937 9.682 5.843 1.00 88.31 99 PHE A N 1
ATOM 777 C CA . PHE A 1 99 ? -3.888 8.683 5.381 1.00 88.31 99 PHE A CA 1
ATOM 778 C C . PHE A 1 99 ? -5.129 9.343 4.785 1.00 88.31 99 PHE A C 1
ATOM 780 O O . PHE A 1 99 ? -5.508 10.434 5.207 1.00 88.31 99 PHE A O 1
ATOM 787 N N . ALA A 1 100 ? -5.756 8.671 3.827 1.00 91.38 100 ALA A N 1
ATOM 788 C CA . ALA A 1 100 ? -7.050 9.010 3.247 1.00 91.38 100 ALA A CA 1
ATOM 789 C C . ALA A 1 100 ? -7.984 7.791 3.292 1.00 91.38 100 ALA A C 1
ATOM 791 O O . ALA A 1 100 ? -7.549 6.642 3.409 1.00 91.38 100 ALA A O 1
ATOM 792 N N . GLU A 1 101 ? -9.288 8.033 3.209 1.00 91.88 101 GLU A N 1
ATOM 793 C CA . GLU A 1 101 ? -10.252 6.953 2.988 1.00 91.88 101 GLU A CA 1
ATOM 794 C C . GLU A 1 101 ? -9.945 6.251 1.660 1.00 91.88 101 GLU A C 1
ATOM 796 O O . GLU A 1 101 ? -9.520 6.888 0.700 1.00 91.88 101 GLU A O 1
ATOM 801 N N . GLY A 1 102 ? -10.120 4.932 1.609 1.00 90.12 102 GLY A N 1
ATOM 802 C CA . GLY A 1 102 ? -9.721 4.097 0.474 1.00 90.12 102 GLY A CA 1
ATOM 803 C C . GLY A 1 102 ? -8.273 3.603 0.532 1.00 90.12 102 GLY A C 1
ATOM 804 O O . GLY A 1 102 ? -7.917 2.695 -0.225 1.00 90.12 102 GLY A O 1
ATOM 805 N N . ASP A 1 103 ? -7.450 4.116 1.452 1.00 88.94 103 ASP A N 1
ATOM 806 C CA . ASP A 1 103 ? -6.081 3.637 1.612 1.00 88.94 103 ASP A CA 1
ATOM 807 C C . ASP A 1 103 ? -6.040 2.167 2.013 1.00 88.94 103 ASP A C 1
ATOM 809 O O . ASP A 1 103 ? -6.653 1.757 3.000 1.00 88.94 103 ASP A O 1
ATOM 813 N N . ARG A 1 104 ? -5.240 1.377 1.295 1.00 86.06 104 ARG A N 1
ATOM 814 C CA . ARG A 1 104 ? -4.869 0.031 1.723 1.00 86.06 104 ARG A CA 1
ATOM 815 C C . ARG A 1 104 ? -3.647 0.112 2.635 1.00 86.06 104 ARG A C 1
ATOM 817 O O . ARG A 1 104 ? -2.693 0.834 2.359 1.00 86.06 104 ARG A O 1
ATOM 824 N N . ILE A 1 105 ? -3.686 -0.622 3.739 1.00 85.69 105 ILE A N 1
ATOM 825 C CA . ILE A 1 105 ? -2.648 -0.619 4.771 1.00 85.69 105 ILE A CA 1
ATOM 826 C C . ILE A 1 105 ? -2.332 -2.044 5.229 1.00 85.69 105 ILE A C 1
ATOM 828 O O . ILE A 1 105 ? -3.151 -2.954 5.094 1.00 85.69 105 ILE A O 1
ATOM 832 N N . GLN A 1 106 ? -1.138 -2.223 5.790 1.00 84.62 106 GLN A N 1
ATOM 833 C CA . GLN A 1 106 ? -0.707 -3.448 6.448 1.00 84.62 106 GLN A CA 1
ATOM 834 C C . GLN A 1 106 ? -0.248 -3.097 7.858 1.00 84.62 106 GLN A C 1
ATOM 836 O O . GLN A 1 106 ? 0.559 -2.185 8.047 1.00 84.62 106 GLN A O 1
ATOM 841 N N . PHE A 1 107 ? -0.724 -3.837 8.852 1.00 84.94 107 PHE A N 1
ATOM 842 C CA . PHE A 1 107 ? -0.180 -3.709 10.195 1.00 84.94 107 PHE A CA 1
ATOM 843 C C . PHE A 1 107 ? 1.197 -4.348 10.263 1.00 84.94 107 PHE A C 1
ATOM 845 O O . PHE A 1 107 ? 1.379 -5.492 9.853 1.00 84.94 107 PHE A O 1
ATOM 852 N N . THR A 1 108 ? 2.165 -3.628 10.818 1.00 78.44 108 THR A N 1
ATOM 853 C CA . THR A 1 108 ? 3.565 -4.078 10.881 1.00 78.44 108 THR A CA 1
ATOM 854 C C . THR A 1 108 ? 3.958 -4.594 12.258 1.00 78.44 108 THR A C 1
ATOM 856 O O . THR A 1 108 ? 5.082 -5.058 12.463 1.00 78.44 108 THR A O 1
ATOM 859 N N . LYS A 1 109 ? 3.047 -4.498 13.228 1.00 80.19 109 LYS A N 1
ATOM 860 C CA . LYS A 1 109 ? 3.235 -4.999 14.585 1.00 80.19 109 LYS A CA 1
ATOM 861 C C . LYS A 1 109 ? 1.905 -5.461 15.163 1.00 80.19 109 LYS A C 1
ATOM 863 O O . LYS A 1 109 ? 0.862 -4.877 14.896 1.00 80.19 109 LYS A O 1
ATOM 868 N N . THR A 1 110 ? 1.964 -6.502 15.984 1.00 84.75 110 THR A N 1
ATOM 869 C CA . THR A 1 110 ? 0.823 -6.955 16.779 1.00 84.75 110 THR A CA 1
ATOM 870 C C . THR A 1 110 ? 0.635 -6.015 17.968 1.00 84.75 110 THR A C 1
ATOM 872 O O . THR A 1 110 ? 1.576 -5.802 18.736 1.00 84.75 110 THR A O 1
ATOM 875 N N . ASP A 1 111 ? -0.579 -5.505 18.145 1.00 86.12 111 ASP A N 1
ATOM 876 C CA . ASP A 1 111 ? -1.009 -4.784 19.342 1.00 86.12 111 ASP A CA 1
ATOM 877 C C . ASP A 1 111 ? -2.216 -5.513 19.934 1.00 86.12 111 ASP A C 1
ATOM 879 O O . ASP A 1 111 ? -3.319 -5.477 19.392 1.00 86.12 111 ASP A O 1
ATOM 883 N N . LYS A 1 112 ? -1.996 -6.205 21.053 1.00 86.62 112 LYS A N 1
ATOM 884 C CA . LYS A 1 112 ? -3.038 -7.004 21.704 1.00 86.62 112 LYS A CA 1
ATOM 885 C C . LYS A 1 112 ? -4.143 -6.143 22.308 1.00 86.62 112 LYS A C 1
ATOM 887 O O . LYS A 1 112 ? -5.278 -6.604 22.344 1.00 86.62 112 LYS A O 1
ATOM 892 N N . ASN A 1 113 ? -3.834 -4.920 22.738 1.00 87.12 113 ASN A N 1
ATOM 893 C CA . ASN A 1 113 ? -4.810 -4.040 23.382 1.00 87.12 113 ASN A CA 1
ATOM 894 C C . ASN A 1 113 ? -5.862 -3.568 22.375 1.00 87.12 113 ASN A C 1
ATOM 896 O O . ASN A 1 113 ? -7.036 -3.468 22.707 1.00 87.12 113 ASN A O 1
ATOM 900 N N . GLN A 1 114 ? -5.440 -3.357 21.127 1.00 85.81 114 GLN A N 1
ATOM 901 C CA . GLN A 1 114 ? -6.312 -2.981 20.011 1.00 85.81 114 GLN A CA 1
ATOM 902 C C . GLN A 1 114 ? -6.759 -4.202 19.178 1.00 85.81 114 GLN A C 1
ATOM 904 O O . GLN A 1 114 ? -7.479 -4.083 18.188 1.00 85.81 114 GLN A O 1
ATOM 909 N N . GLY A 1 115 ? -6.332 -5.416 19.549 1.00 86.38 115 GLY A N 1
ATOM 910 C CA . GLY A 1 115 ? -6.610 -6.647 18.802 1.00 86.38 115 GLY A CA 1
ATOM 911 C C . GLY A 1 115 ? -6.071 -6.628 17.366 1.00 86.38 115 GLY A C 1
ATOM 912 O O . GLY A 1 115 ? -6.713 -7.167 16.465 1.00 86.38 115 GLY A O 1
ATOM 913 N N . ILE A 1 116 ? -4.935 -5.967 17.147 1.00 88.56 116 ILE A N 1
ATOM 914 C CA . ILE A 1 116 ? -4.240 -5.850 15.864 1.00 88.56 116 ILE A CA 1
ATOM 915 C C . ILE A 1 116 ? -3.212 -6.971 15.743 1.00 88.56 116 ILE A C 1
ATOM 917 O O . ILE A 1 116 ? -2.452 -7.233 16.677 1.00 88.56 116 ILE A O 1
ATOM 921 N N . ILE A 1 117 ? -3.144 -7.596 14.569 1.00 86.75 117 ILE A N 1
ATOM 922 C CA . ILE A 1 117 ? -2.219 -8.689 14.265 1.00 86.75 117 ILE A CA 1
ATOM 923 C C . ILE A 1 117 ? -1.266 -8.242 13.155 1.00 86.75 117 ILE A C 1
ATOM 925 O O . ILE A 1 117 ? -1.696 -7.732 12.122 1.00 86.75 117 ILE A O 1
ATOM 929 N N . ASN A 1 118 ? 0.038 -8.444 13.364 1.00 84.19 118 ASN A N 1
ATOM 930 C CA . ASN A 1 118 ? 1.052 -8.163 12.351 1.00 84.19 118 ASN A CA 1
ATOM 931 C C . ASN A 1 118 ? 0.777 -8.937 11.052 1.00 84.19 118 ASN A C 1
ATOM 933 O O . ASN A 1 118 ? 0.470 -10.128 11.078 1.00 84.19 118 ASN A O 1
ATOM 937 N N . GLY A 1 119 ? 0.948 -8.268 9.919 1.00 80.25 119 GLY A N 1
ATOM 938 C CA . GLY A 1 119 ? 0.780 -8.834 8.591 1.00 80.25 119 GLY A CA 1
ATOM 939 C C . GLY A 1 119 ? -0.646 -8.761 8.053 1.00 80.25 119 GLY A C 1
ATOM 940 O O . GLY A 1 119 ? -0.823 -8.970 6.855 1.00 80.25 119 GLY A O 1
ATOM 941 N N . HIS A 1 120 ? -1.643 -8.439 8.886 1.00 86.75 120 HIS A N 1
ATOM 942 C CA . HIS A 1 120 ? -3.015 -8.241 8.420 1.00 86.75 120 HIS A CA 1
ATOM 943 C C . HIS A 1 120 ? -3.111 -6.996 7.538 1.00 86.75 120 HIS A C 1
ATOM 945 O O . HIS A 1 120 ? -2.526 -5.953 7.843 1.00 86.75 120 HIS A O 1
ATOM 951 N N . PHE A 1 121 ? -3.885 -7.126 6.465 1.00 86.38 121 PHE A N 1
ATOM 952 C CA . PHE A 1 121 ? -4.193 -6.054 5.533 1.00 86.38 121 PHE A CA 1
ATOM 953 C C . PHE A 1 121 ? -5.627 -5.575 5.723 1.00 86.38 121 PHE A C 1
ATOM 955 O O . PHE A 1 121 ? -6.507 -6.346 6.118 1.00 86.38 121 PHE A O 1
ATOM 962 N N . GLY A 1 122 ? -5.855 -4.311 5.390 1.00 87.62 122 GLY A N 1
ATOM 963 C CA . GLY A 1 122 ? -7.189 -3.741 5.330 1.00 87.62 122 GLY A CA 1
ATOM 964 C C . GLY A 1 122 ? -7.238 -2.451 4.532 1.00 87.62 122 GLY A C 1
ATOM 965 O O . GLY A 1 122 ? -6.211 -1.946 4.079 1.00 87.62 122 GLY A O 1
ATOM 966 N N . ILE A 1 123 ? -8.450 -1.942 4.355 1.00 89.56 123 ILE A N 1
ATOM 967 C CA . ILE A 1 123 ? -8.747 -0.672 3.696 1.00 89.56 123 ILE A CA 1
ATOM 968 C C . ILE A 1 123 ? -9.324 0.285 4.735 1.00 89.56 123 ILE A C 1
ATOM 970 O O . ILE A 1 123 ? -10.231 -0.088 5.480 1.00 89.56 123 ILE A O 1
ATOM 974 N N . ILE A 1 124 ? -8.826 1.518 4.776 1.00 91.81 124 ILE A N 1
ATOM 975 C CA . ILE A 1 124 ? -9.404 2.588 5.587 1.00 91.81 124 ILE A CA 1
ATOM 976 C C . ILE A 1 124 ? -10.767 2.944 4.991 1.00 91.81 124 ILE A C 1
ATOM 978 O O . ILE A 1 124 ? -10.848 3.493 3.897 1.00 91.81 124 ILE A O 1
ATOM 982 N N . GLN A 1 125 ? -11.844 2.619 5.697 1.00 94.12 125 GLN A N 1
ATOM 983 C CA . GLN A 1 125 ? -13.201 2.973 5.280 1.00 94.12 125 GLN A CA 1
ATOM 984 C C . GLN A 1 125 ? -13.601 4.368 5.732 1.00 94.12 125 GLN A C 1
ATOM 986 O O . GLN A 1 125 ? -14.372 5.027 5.046 1.00 94.12 125 GLN A O 1
ATOM 991 N N . LYS A 1 126 ? -13.125 4.780 6.909 1.00 93.50 126 LYS A N 1
ATOM 992 C CA . LYS A 1 126 ? -13.477 6.065 7.501 1.00 93.50 126 LYS A CA 1
ATOM 993 C C . LYS A 1 126 ? -12.347 6.596 8.363 1.00 93.50 126 LYS A C 1
ATOM 995 O O . LYS A 1 126 ? -11.672 5.819 9.048 1.00 93.50 126 LYS A O 1
ATOM 1000 N N . ILE A 1 127 ? -12.187 7.914 8.366 1.00 91.56 127 ILE A N 1
ATOM 1001 C CA . ILE A 1 127 ? -11.249 8.610 9.248 1.00 91.56 127 ILE A CA 1
ATOM 1002 C C . ILE A 1 127 ? -12.009 9.568 10.168 1.00 91.56 127 ILE A C 1
ATOM 1004 O O . ILE A 1 127 ? -12.710 10.467 9.708 1.00 91.56 127 ILE A O 1
ATOM 1008 N N . ASP A 1 128 ? -11.835 9.409 11.480 1.00 90.81 128 ASP A N 1
ATOM 1009 C CA . ASP A 1 128 ? -12.225 10.430 12.454 1.00 90.81 128 ASP A CA 1
ATOM 1010 C C . ASP A 1 128 ? -11.067 11.425 12.581 1.00 90.81 128 ASP A C 1
ATOM 1012 O O . ASP A 1 128 ? -10.084 11.172 13.278 1.00 90.81 128 ASP A O 1
ATOM 1016 N N . ALA A 1 129 ? -11.135 12.535 11.843 1.00 86.19 129 ALA A N 1
ATOM 1017 C CA . ALA A 1 129 ? -10.057 13.523 11.813 1.00 86.19 129 ALA A CA 1
ATOM 1018 C C . ALA A 1 129 ? -9.803 14.217 13.172 1.00 86.19 129 ALA A C 1
ATOM 1020 O O . ALA A 1 129 ? -8.628 14.361 13.526 1.00 86.19 129 ALA A O 1
ATOM 1021 N N . PRO A 1 130 ? -10.830 14.613 13.959 1.00 87.06 130 PRO A N 1
ATOM 1022 C CA . PRO A 1 130 ? -10.628 15.171 15.298 1.00 87.06 130 PRO A CA 1
ATOM 1023 C C . PRO A 1 130 ? -9.866 14.243 16.248 1.00 87.06 130 PRO A C 1
ATOM 1025 O O . PRO A 1 130 ? -8.939 14.689 16.926 1.00 87.06 130 PRO A O 1
ATOM 1028 N N . MET A 1 131 ? -10.229 12.957 16.287 1.00 85.12 131 MET A N 1
ATOM 1029 C CA . MET A 1 131 ? -9.593 11.977 17.178 1.00 85.12 131 MET A CA 1
ATOM 1030 C C . MET A 1 131 ? -8.380 11.284 16.543 1.00 85.12 131 MET A C 1
ATOM 1032 O O . MET A 1 131 ? -7.632 10.589 17.230 1.00 85.12 131 MET A O 1
ATOM 1036 N N . LYS A 1 132 ? -8.171 11.479 15.235 1.00 85.50 132 LYS A N 1
ATOM 1037 C CA . LYS A 1 132 ? -7.182 10.783 14.396 1.00 85.50 132 LYS A CA 1
ATOM 1038 C C . LYS A 1 132 ? -7.318 9.256 14.436 1.00 85.50 132 LYS A C 1
ATOM 1040 O O . LYS A 1 132 ? -6.321 8.544 14.307 1.00 85.50 132 LYS A O 1
ATOM 1045 N N . LYS A 1 133 ? -8.544 8.760 14.608 1.00 88.44 133 LYS A N 1
ATOM 1046 C CA . LYS A 1 133 ? -8.858 7.325 14.607 1.00 88.44 133 LYS A CA 1
ATOM 1047 C C . LYS A 1 133 ? -9.139 6.844 13.191 1.00 88.44 133 LYS A C 1
ATOM 1049 O O . LYS A 1 133 ? -9.724 7.569 12.383 1.00 88.44 133 LYS A O 1
ATOM 1054 N N . LEU A 1 134 ? -8.757 5.604 12.905 1.00 90.69 134 LEU A N 1
ATOM 1055 C CA . LEU A 1 134 ? -9.025 4.956 11.622 1.00 90.69 134 LEU A CA 1
ATOM 1056 C C . LEU A 1 134 ? -10.007 3.802 11.804 1.00 90.69 134 LEU A C 1
ATOM 1058 O O . LEU A 1 134 ? -9.795 2.945 12.659 1.00 90.69 134 LEU A O 1
ATOM 1062 N N . HIS A 1 135 ? -11.031 3.743 10.954 1.00 93.44 135 HIS A N 1
ATOM 1063 C CA . HIS A 1 135 ? -11.900 2.577 10.814 1.00 93.44 135 HIS A CA 1
ATOM 1064 C C . HIS A 1 135 ? -11.441 1.781 9.598 1.00 93.44 135 HIS A C 1
ATOM 1066 O O . HIS A 1 135 ? -11.528 2.251 8.462 1.00 93.44 135 HIS A O 1
ATOM 1072 N N . ILE A 1 136 ? -10.933 0.580 9.839 1.00 92.38 136 ILE A N 1
ATOM 1073 C CA . ILE A 1 136 ? -10.258 -0.244 8.842 1.00 92.38 136 ILE A CA 1
ATOM 1074 C C . ILE A 1 136 ? -11.079 -1.509 8.620 1.00 92.38 136 ILE A C 1
ATOM 1076 O O . ILE A 1 136 ? -11.298 -2.274 9.556 1.00 92.38 136 ILE A O 1
ATOM 1080 N N . LEU A 1 137 ? -11.502 -1.759 7.382 1.00 93.25 137 LEU A N 1
ATOM 1081 C CA . LEU A 1 137 ? -12.041 -3.053 6.976 1.00 93.25 137 LEU A CA 1
ATOM 1082 C C . LEU A 1 137 ? -10.885 -3.972 6.610 1.00 93.25 137 LEU A C 1
ATOM 1084 O O . LEU A 1 137 ? -10.207 -3.758 5.606 1.00 93.25 137 LEU A O 1
ATOM 1088 N N . LEU A 1 138 ? -10.673 -4.995 7.421 1.00 91.44 138 LEU A N 1
ATOM 1089 C CA . LEU A 1 138 ? -9.679 -6.022 7.172 1.00 91.44 138 LEU A CA 1
ATOM 1090 C C . LEU A 1 138 ? -10.141 -6.981 6.075 1.00 91.44 138 LEU A C 1
ATOM 1092 O O . LEU A 1 138 ? -11.336 -7.190 5.859 1.00 91.44 138 LEU A O 1
ATOM 1096 N N . ASP A 1 139 ? -9.183 -7.631 5.418 1.00 87.69 139 ASP A N 1
ATOM 1097 C CA . ASP A 1 139 ? -9.472 -8.611 4.362 1.00 87.69 139 ASP A CA 1
ATOM 1098 C C . ASP A 1 139 ? -10.282 -9.822 4.877 1.00 87.69 139 ASP A C 1
ATOM 1100 O O . ASP A 1 139 ? -11.009 -10.462 4.117 1.00 87.69 139 ASP A O 1
ATOM 1104 N N . ASN A 1 140 ? -10.211 -10.119 6.183 1.00 89.12 140 ASN A N 1
ATOM 1105 C CA . ASN A 1 140 ? -11.042 -11.134 6.845 1.00 89.12 140 ASN A CA 1
ATOM 1106 C C . ASN A 1 140 ? -12.486 -10.660 7.124 1.00 89.12 140 ASN A C 1
ATOM 1108 O O . ASN A 1 140 ? -13.249 -11.394 7.751 1.00 89.12 140 ASN A O 1
ATOM 1112 N N . LYS A 1 141 ? -12.866 -9.474 6.628 1.00 90.88 141 LYS A N 1
ATOM 1113 C CA . LYS A 1 141 ? -14.172 -8.807 6.779 1.00 90.88 141 LYS A CA 1
ATOM 1114 C C . LYS A 1 141 ? -14.453 -8.224 8.165 1.00 90.88 141 LYS A C 1
ATOM 1116 O O . LYS A 1 141 ? -15.551 -7.719 8.389 1.00 90.88 141 LYS A O 1
ATOM 1121 N N . GLU A 1 142 ? -13.493 -8.255 9.083 1.00 92.31 142 GLU A N 1
ATOM 1122 C CA . GLU A 1 142 ? -13.625 -7.574 10.369 1.00 92.31 142 GLU A CA 1
ATOM 1123 C C . GLU A 1 142 ? -13.397 -6.071 10.201 1.00 92.31 142 GLU A C 1
ATOM 1125 O O . GLU A 1 142 ? -12.486 -5.640 9.493 1.00 92.31 142 GLU A O 1
ATOM 1130 N N . VAL A 1 143 ? -14.202 -5.262 10.887 1.00 93.00 143 VAL A N 1
ATOM 1131 C CA . VAL A 1 143 ? -13.955 -3.824 11.006 1.00 93.00 143 VAL A CA 1
ATOM 1132 C C . VAL A 1 143 ? -13.182 -3.578 12.292 1.00 93.00 143 VAL A C 1
ATOM 1134 O O . VAL A 1 143 ? -13.583 -4.032 13.366 1.00 93.00 143 VAL A O 1
ATOM 1137 N N . LYS A 1 144 ? -12.068 -2.857 12.183 1.00 91.12 144 LYS A N 1
ATOM 1138 C CA . LYS A 1 144 ? -11.214 -2.494 13.306 1.00 91.12 144 LYS A CA 1
ATOM 1139 C C . LYS A 1 144 ? -11.102 -0.983 13.424 1.00 91.12 144 LYS A C 1
ATOM 1141 O O . LYS A 1 144 ? -10.679 -0.319 12.483 1.00 91.12 144 LYS A O 1
ATOM 1146 N N . GLU A 1 145 ? -11.449 -0.463 14.592 1.00 92.12 145 GLU A N 1
ATOM 1147 C CA . GLU A 1 145 ? -11.095 0.896 14.987 1.00 92.12 145 GLU A CA 1
ATOM 1148 C C . GLU A 1 145 ? -9.692 0.882 15.596 1.00 92.12 145 GLU A C 1
ATOM 1150 O O . GLU A 1 145 ? -9.379 0.009 16.410 1.00 92.12 145 GLU A O 1
ATOM 1155 N N . VAL A 1 146 ? -8.839 1.806 15.158 1.00 88.12 146 VAL A N 1
ATOM 1156 C CA . VAL A 1 146 ? -7.451 1.901 15.615 1.00 88.12 146 VAL A CA 1
ATOM 1157 C C . VAL A 1 146 ? -7.129 3.326 16.037 1.00 88.12 146 VAL A C 1
ATOM 1159 O O . VAL A 1 146 ? -7.334 4.277 15.277 1.00 88.12 146 VAL A O 1
ATOM 1162 N N . ASP A 1 147 ? -6.583 3.439 17.2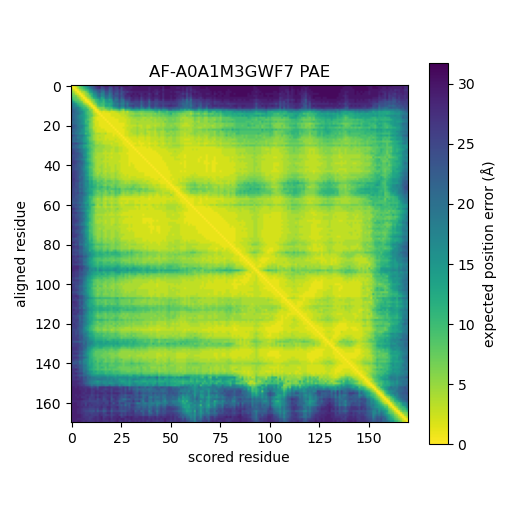43 1.00 85.00 147 ASP A N 1
ATOM 1163 C CA . ASP A 1 147 ? -6.135 4.674 17.866 1.00 85.00 147 ASP A CA 1
ATOM 1164 C C . ASP A 1 147 ? -4.647 4.954 17.561 1.00 85.00 147 ASP A C 1
ATOM 1166 O O . ASP A 1 147 ? -3.833 4.029 17.433 1.00 85.00 147 ASP A O 1
ATOM 1170 N N . PRO A 1 148 ? -4.235 6.232 17.484 1.00 78.88 148 PRO A N 1
ATOM 1171 C CA . PRO A 1 148 ? -2.822 6.600 17.463 1.00 78.88 148 PRO A CA 1
ATOM 1172 C C . PRO A 1 148 ? -2.089 6.234 18.776 1.00 78.88 148 PRO A C 1
ATOM 1174 O O . PRO A 1 148 ? -2.668 6.379 19.850 1.00 78.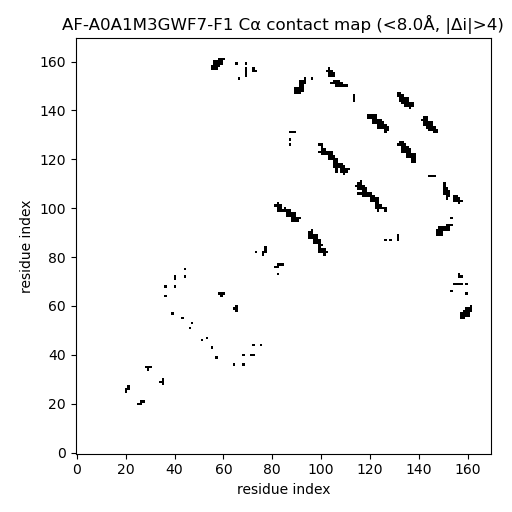88 148 PRO A O 1
ATOM 1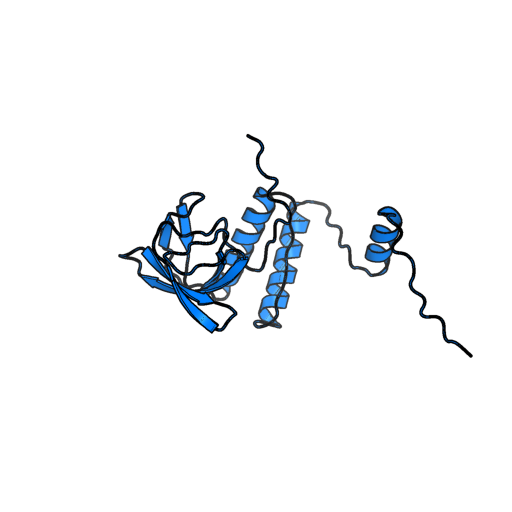177 N N . PRO A 1 149 ? -0.787 5.877 18.745 1.00 78.06 149 PRO A N 1
ATOM 1178 C CA . PRO A 1 149 ? 0.041 5.704 17.560 1.00 78.06 149 PRO A CA 1
ATOM 1179 C C . PRO A 1 149 ? -0.277 4.391 16.840 1.00 78.06 149 PRO A C 1
ATOM 1181 O O . PRO A 1 149 ? -0.221 3.302 17.410 1.00 78.06 149 PRO A O 1
ATOM 1184 N N . ILE A 1 150 ? -0.552 4.505 15.548 1.00 73.19 150 ILE A N 1
ATOM 1185 C CA . ILE A 1 150 ? -1.066 3.402 14.743 1.00 73.19 150 ILE A CA 1
ATOM 1186 C C . ILE A 1 150 ? 0.097 2.445 14.409 1.00 73.19 150 ILE A C 1
ATOM 1188 O O . ILE A 1 150 ? 1.135 2.910 13.922 1.00 73.19 150 ILE A O 1
ATOM 1192 N N . PRO A 1 151 ? -0.019 1.121 14.651 1.00 68.50 151 PRO A N 1
ATOM 1193 C CA . PRO A 1 151 ? 1.050 0.144 14.406 1.00 68.50 151 PRO A CA 1
ATOM 1194 C C . PRO A 1 151 ? 1.187 -0.228 12.914 1.00 68.50 151 PRO A C 1
ATOM 1196 O O . PRO A 1 151 ? 1.151 -1.400 12.532 1.00 68.50 151 PRO A O 1
ATOM 1199 N N . ILE A 1 152 ? 1.349 0.785 12.066 1.00 65.38 152 ILE A N 1
ATOM 1200 C CA . ILE A 1 152 ? 1.623 0.691 10.627 1.00 65.38 152 ILE A CA 1
ATOM 1201 C C . ILE A 1 152 ? 3.021 1.272 10.383 1.00 65.38 152 ILE A C 1
ATOM 1203 O O . ILE A 1 152 ? 3.442 2.187 11.092 1.00 65.38 152 ILE A O 1
ATOM 1207 N N . MET A 1 153 ? 3.749 0.760 9.391 1.00 55.25 153 MET A N 1
ATOM 1208 C CA . MET A 1 153 ? 5.008 1.351 8.938 1.00 55.25 153 MET A CA 1
ATOM 1209 C C . MET A 1 153 ? 5.081 1.311 7.415 1.00 55.25 153 MET A C 1
ATOM 1211 O O . MET A 1 153 ? 5.172 0.223 6.853 1.00 55.25 153 MET A O 1
ATOM 1215 N N . ASP A 1 154 ? 5.114 2.502 6.818 1.00 50.44 154 ASP A N 1
ATOM 1216 C CA . ASP A 1 154 ? 5.011 2.809 5.386 1.00 50.44 154 ASP A CA 1
ATOM 1217 C C . ASP A 1 154 ? 3.756 2.286 4.682 1.00 50.44 154 ASP A C 1
ATOM 1219 O O . ASP A 1 154 ? 3.317 1.153 4.871 1.00 50.44 154 ASP A O 1
ATOM 1223 N N . SER A 1 155 ? 3.127 3.158 3.893 1.00 47.03 155 SER A N 1
ATOM 1224 C CA . SER A 1 155 ? 1.778 2.969 3.368 1.00 47.03 155 SER A CA 1
ATOM 1225 C C . SER A 1 155 ? 1.735 1.746 2.461 1.00 47.03 155 SER A C 1
ATOM 1227 O O . SER A 1 155 ? 2.352 1.740 1.402 1.00 47.03 155 SER A O 1
ATOM 1229 N N . ALA A 1 156 ? 0.992 0.713 2.850 1.00 46.56 156 ALA A N 1
ATOM 1230 C CA . ALA A 1 156 ? 0.851 -0.507 2.064 1.00 46.56 156 ALA A CA 1
ATOM 1231 C C . ALA A 1 156 ? -0.153 -0.322 0.916 1.00 46.56 156 ALA A C 1
ATOM 1233 O O . ALA A 1 156 ? -1.188 -0.987 0.848 1.00 46.56 156 ALA A O 1
ATOM 1234 N N . MET A 1 157 ? 0.169 0.562 -0.020 1.00 48.03 157 MET A N 1
ATOM 1235 C CA . MET A 1 157 ? -0.657 0.790 -1.195 1.00 48.03 157 MET A CA 1
ATOM 1236 C C . MET A 1 157 ? -0.256 -0.175 -2.294 1.00 48.03 157 MET A C 1
ATOM 1238 O O . MET A 1 157 ? 0.804 -0.058 -2.892 1.00 48.03 157 MET A O 1
ATOM 1242 N N . GLY A 1 158 ? -1.107 -1.170 -2.546 1.00 42.66 158 GLY A N 1
ATOM 1243 C CA . GLY A 1 158 ? -0.883 -2.093 -3.656 1.00 42.66 158 GLY A CA 1
ATOM 1244 C C . GLY A 1 158 ? 0.326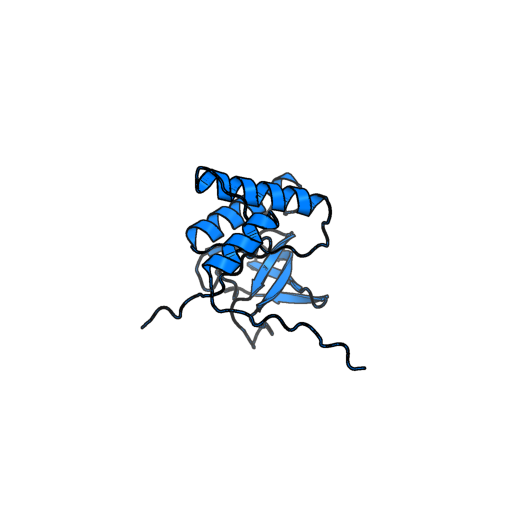 -2.998 -3.443 1.00 42.66 158 GLY A C 1
ATOM 1245 O O . GLY A 1 158 ? 1.045 -3.281 -4.390 1.00 42.66 158 GLY A O 1
ATOM 1246 N N . MET A 1 159 ? 0.489 -3.486 -2.207 1.00 50.19 159 MET A N 1
ATOM 1247 C CA . MET A 1 159 ? 1.275 -4.677 -1.907 1.00 50.19 159 MET A CA 1
ATOM 1248 C C . MET A 1 159 ? 2.760 -4.464 -2.277 1.00 50.19 159 MET A C 1
ATOM 1250 O O . MET A 1 159 ? 3.244 -4.962 -3.279 1.00 50.19 159 MET A O 1
ATOM 1254 N N . LEU A 1 160 ? 3.489 -3.715 -1.447 1.00 43.12 160 LEU A N 1
ATOM 1255 C CA . LEU A 1 160 ? 4.951 -3.658 -1.479 1.00 43.12 160 LEU A CA 1
ATOM 1256 C C . LEU A 1 160 ? 5.520 -4.407 -0.286 1.00 43.12 160 LEU A C 1
ATOM 1258 O O . LEU A 1 160 ? 5.598 -3.881 0.820 1.00 43.12 160 LEU A O 1
ATOM 1262 N N . GLN A 1 161 ? 5.894 -5.669 -0.499 1.00 34.44 161 GLN A N 1
ATOM 1263 C CA . GLN A 1 161 ? 6.590 -6.442 0.523 1.00 34.44 161 GLN A CA 1
ATOM 1264 C C . GLN A 1 161 ? 8.090 -6.156 0.423 1.00 34.44 161 GLN A C 1
ATOM 1266 O O . GLN A 1 161 ? 8.757 -6.557 -0.529 1.00 34.44 161 GLN A O 1
ATOM 1271 N N . GLN A 1 162 ? 8.665 -5.551 1.459 1.00 35.69 162 GLN A N 1
ATOM 1272 C CA . GLN A 1 162 ? 10.058 -5.851 1.764 1.00 35.69 162 GLN A CA 1
ATOM 1273 C C . GLN A 1 162 ? 10.101 -7.224 2.415 1.00 35.69 162 GLN A C 1
ATOM 1275 O O . GLN A 1 162 ? 9.647 -7.404 3.543 1.00 35.69 162 GLN A O 1
ATOM 1280 N N . SER A 1 163 ? 10.655 -8.212 1.713 1.00 30.80 163 SER A N 1
ATOM 1281 C CA . SER A 1 163 ? 10.887 -9.538 2.298 1.00 30.80 163 SER A CA 1
ATOM 1282 C C . SER A 1 163 ? 11.882 -9.491 3.463 1.00 30.80 163 SER A C 1
ATOM 1284 O O . SER A 1 163 ? 11.986 -10.466 4.202 1.00 30.80 163 SER A O 1
ATOM 1286 N N . ILE A 1 164 ? 12.661 -8.419 3.627 1.00 34.94 164 ILE A N 1
ATOM 1287 C CA . ILE A 1 164 ? 13.747 -8.376 4.602 1.00 34.94 164 ILE A CA 1
ATOM 1288 C C . ILE A 1 164 ? 13.900 -6.934 5.096 1.00 34.94 164 ILE A C 1
ATOM 1290 O O . ILE A 1 164 ? 14.827 -6.232 4.704 1.00 34.94 164 ILE A O 1
ATOM 1294 N N . ARG A 1 165 ? 13.051 -6.503 6.041 1.00 42.31 165 ARG A N 1
ATOM 1295 C CA . ARG A 1 165 ? 13.596 -5.648 7.103 1.00 42.31 165 ARG A CA 1
ATOM 1296 C C . ARG A 1 165 ? 14.560 -6.532 7.865 1.00 42.31 165 ARG A C 1
ATOM 1298 O O . ARG A 1 165 ? 14.175 -7.255 8.785 1.00 42.31 165 ARG A O 1
ATOM 1305 N N . GLY A 1 166 ? 15.809 -6.542 7.404 1.00 31.27 166 GLY A N 1
ATOM 1306 C CA . GLY A 1 166 ? 16.910 -7.040 8.199 1.00 31.27 166 GLY A CA 1
ATOM 1307 C C . GLY A 1 166 ? 16.737 -6.393 9.557 1.00 31.27 166 GLY A C 1
ATOM 1308 O O . GLY A 1 166 ? 16.512 -5.185 9.634 1.00 31.27 166 GLY A O 1
ATOM 1309 N N . LYS A 1 167 ? 16.733 -7.215 10.607 1.00 33.44 167 LYS A N 1
ATOM 1310 C CA . LYS A 1 167 ? 16.972 -6.738 11.961 1.00 33.44 167 LYS A CA 1
ATOM 1311 C C . LYS A 1 167 ? 18.107 -5.729 11.829 1.00 33.44 167 LYS A C 1
ATOM 1313 O O . LYS A 1 167 ? 19.225 -6.148 11.532 1.00 33.44 167 LYS A O 1
ATOM 1318 N N . ALA A 1 168 ? 17.803 -4.436 11.933 1.00 30.06 168 ALA A N 1
ATOM 1319 C CA . ALA A 1 168 ? 18.846 -3.452 12.091 1.00 30.06 168 ALA A CA 1
ATOM 1320 C C . ALA A 1 168 ? 19.563 -3.911 13.354 1.00 30.06 168 ALA A C 1
ATOM 1322 O O . ALA A 1 168 ? 18.962 -4.059 14.423 1.00 30.06 168 ALA A O 1
ATOM 1323 N N . GLN A 1 169 ? 20.786 -4.368 13.128 1.00 28.78 169 GLN A N 1
ATOM 1324 C CA . GLN A 1 169 ? 21.703 -4.789 14.156 1.00 28.78 169 GLN A CA 1
ATOM 1325 C C . GLN A 1 169 ? 21.807 -3.642 15.163 1.00 28.78 169 GLN A C 1
ATOM 1327 O O . GLN A 1 169 ? 21.829 -2.486 14.757 1.00 28.78 169 GLN A O 1
ATOM 1332 N N . ARG A 1 170 ? 21.772 -4.043 16.435 1.00 31.05 170 ARG A N 1
ATOM 1333 C CA . ARG A 1 170 ? 22.193 -3.339 17.653 1.00 31.05 170 ARG A CA 1
ATOM 1334 C C . ARG A 1 170 ? 22.620 -1.881 17.510 1.00 31.05 170 ARG A C 1
ATOM 1336 O O . ARG A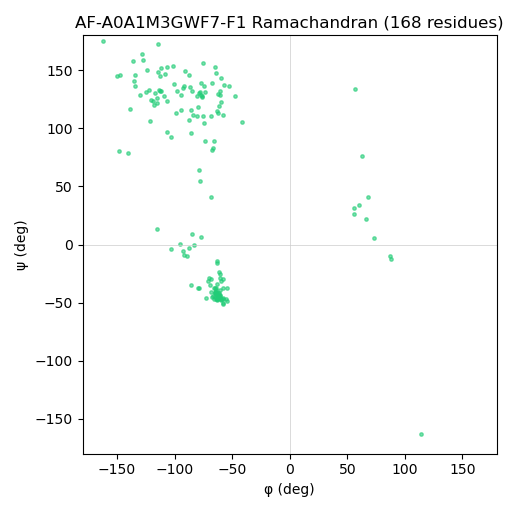 1 170 ? 23.614 -1.634 16.798 1.00 31.05 170 ARG A O 1
#

Solvent-accessible surface area (backbone atoms only — not comparable to full-atom values): 10075 Å² total; per-residue (Å²): 137,84,83,77,79,83,75,75,75,85,67,95,44,66,68,62,52,53,50,52,35,47,78,68,65,73,55,84,86,56,98,41,71,68,54,41,54,51,49,54,51,49,54,52,50,56,46,45,69,76,38,73,86,59,88,59,78,45,75,49,92,46,68,74,54,44,52,51,49,25,51,53,48,50,53,54,35,43,77,69,65,54,34,49,90,61,72,44,79,35,49,29,80,78,44,80,46,74,45,34,29,54,39,36,38,38,28,70,40,64,38,77,93,71,70,41,52,52,72,44,44,29,30,27,71,41,70,44,70,94,78,48,30,39,34,27,42,27,82,88,72,48,76,43,70,45,60,67,66,33,51,36,62,74,74,29,42,64,39,63,56,66,92,65,79,63,77,77,73,131

Radius of gyration: 19.42 Å; Cα contacts (8 Å, |Δi|>4): 233; chains: 1; bounding box: 36×64×46 Å

Secondary structure (DSSP, 8-state):
-------------HHHHHHHHHHTT-----SSHHHHHHHHHHHHHHHHHH-TT----B--SSHHHHHHHHHHHHHHHHHTT-S-S--EEEEETTEEEEE-TT-EEEB-S-BTTTTB-TT-EEEEEEEETTTTEEEEEETTS-EEEEPSSBSB-S--SS-B--S-------

Nearest PDB structures (foldseek):
  6l3g-assembly1_B-2  TM=5.630E-01  e=2.567E-04  Bacteroides sp. AF32-8BH
  5fhf-assembly1_A  TM=5.255E-01  e=3.528E-04  Bacteroides fragilis
  8bnx-assembly2_B  TM=5.852E-01  e=5.165E-04  Deferribacter desulfuricans
  8bnv-assembly1_A  TM=6.336E-01  e=3.062E-03  Deferribacter desulfuricans
  2eqj-assembly1_A  TM=7.472E-01  e=6.469E-02  Mus musculus

Mean predicted aligned error: 9.63 Å